Protein AF-A0A535R1E7-F1 (afdb_monomer)

Secondary structure (DSSP, 8-state):
--PPPP------TT---------TTSTT-S-------EEEEE--TTSSSGGGGHHHHHHHHHHH--SEEEEES--EETTEEHHHHHHSTT-TT--PPP---

Solvent-accessible surface area (backbone atoms only — not comparable to full-atom values): 7021 Å² total; per-residue (Å²): 142,82,81,85,78,82,92,69,87,79,79,65,93,79,73,74,75,79,78,79,79,83,43,82,92,48,77,78,60,81,89,72,94,80,86,85,44,75,44,77,44,76,64,51,41,85,51,82,75,37,79,75,45,49,58,60,51,48,47,51,48,62,75,64,62,55,79,42,79,47,71,36,57,57,43,75,54,99,93,48,38,51,68,55,57,69,68,42,88,74,42,96,67,67,70,75,79,81,84,78,133

pLDDT: mean 75.73, std 21.71, range [32.62, 97.94]

Radius of gyration: 23.03 Å; Cα contacts (8 Å, |Δi|>4): 64; chains: 1; bounding box: 49×61×37 Å

Mean predicted aligned error: 14.31 Å

Structure (mmCIF, N/CA/C/O backbone):
data_AF-A0A535R1E7-F1
#
_entry.id   AF-A0A535R1E7-F1
#
loop_
_atom_site.group_PDB
_atom_site.id
_atom_site.type_symbol
_atom_site.label_atom_id
_atom_site.label_alt_id
_atom_site.label_comp_id
_atom_site.label_asym_id
_atom_site.label_entity_id
_atom_site.label_seq_id
_atom_site.pdbx_PDB_ins_code
_atom_site.Cartn_x
_atom_site.Cartn_y
_atom_site.Cartn_z
_atom_site.occupancy
_atom_site.B_iso_or_equiv
_atom_site.auth_seq_id
_atom_site.auth_comp_id
_atom_site.auth_asym_id
_atom_site.auth_atom_id
_atom_site.pdbx_PDB_model_num
ATOM 1 N N . MET A 1 1 ? -32.749 -48.484 0.334 1.00 39.84 1 MET A N 1
ATOM 2 C CA . MET A 1 1 ? -31.669 -49.377 0.805 1.00 39.84 1 MET A CA 1
ATOM 3 C C . MET A 1 1 ? -30.452 -49.091 -0.061 1.00 39.84 1 MET A C 1
ATOM 5 O O . MET A 1 1 ? -30.547 -49.306 -1.260 1.00 39.84 1 MET A O 1
ATOM 9 N N . GLY A 1 2 ? -29.389 -48.511 0.508 1.00 35.25 2 GLY A N 1
ATOM 10 C CA . GLY A 1 2 ? -28.143 -48.207 -0.210 1.00 35.25 2 GLY A CA 1
ATOM 11 C C . GLY A 1 2 ? -27.548 -46.839 0.136 1.00 35.25 2 GLY A C 1
ATOM 12 O O . GLY A 1 2 ? -27.678 -45.902 -0.642 1.00 35.25 2 GLY A O 1
ATOM 13 N N . THR A 1 3 ? -26.905 -46.712 1.297 1.00 40.31 3 THR A N 1
ATOM 14 C CA . THR A 1 3 ? -25.930 -45.648 1.575 1.00 40.31 3 THR A CA 1
ATOM 15 C C . THR A 1 3 ? -24.578 -46.093 1.016 1.00 40.31 3 THR A C 1
ATOM 17 O O . THR A 1 3 ? -24.048 -47.123 1.427 1.00 40.31 3 THR A O 1
ATOM 20 N N . LEU A 1 4 ? -24.030 -45.346 0.055 1.00 41.97 4 LEU A N 1
ATOM 21 C CA . LEU A 1 4 ? -22.664 -45.553 -0.429 1.00 41.97 4 LEU A CA 1
ATOM 22 C C . LEU A 1 4 ? -21.686 -45.062 0.646 1.00 41.97 4 LEU A C 1
ATOM 24 O O . LEU A 1 4 ? -21.690 -43.888 1.013 1.00 41.97 4 LEU A O 1
ATOM 28 N N . GLY A 1 5 ? -20.901 -45.998 1.182 1.00 37.28 5 GLY A N 1
ATOM 29 C CA . GLY A 1 5 ? -19.895 -45.760 2.210 1.00 37.28 5 GLY A CA 1
ATOM 30 C C . GLY A 1 5 ? -18.732 -44.916 1.693 1.00 37.28 5 GLY A C 1
ATOM 31 O O . GLY A 1 5 ? -18.156 -45.203 0.645 1.00 37.28 5 GLY A O 1
ATOM 32 N N . GLY A 1 6 ? -18.387 -43.877 2.455 1.00 44.72 6 GLY A N 1
ATOM 33 C CA . GLY A 1 6 ? -17.177 -43.092 2.256 1.00 44.72 6 GLY A CA 1
ATOM 34 C C . GLY A 1 6 ? -15.937 -43.916 2.600 1.00 44.72 6 GLY A C 1
ATOM 35 O O . GLY A 1 6 ? -15.788 -44.401 3.718 1.00 44.72 6 GLY A O 1
ATOM 36 N N . PHE A 1 7 ? -15.056 -44.057 1.615 1.00 48.62 7 PHE A N 1
ATOM 37 C CA . PHE A 1 7 ? -13.707 -44.598 1.728 1.00 48.62 7 PHE A CA 1
ATOM 38 C C . PHE A 1 7 ? -12.799 -43.554 2.393 1.00 48.62 7 PHE A C 1
ATOM 40 O O . PHE A 1 7 ? -12.231 -42.708 1.713 1.00 48.62 7 PHE A O 1
ATOM 47 N N . TRP A 1 8 ? -12.695 -43.581 3.722 1.00 46.97 8 TRP A N 1
ATOM 48 C CA . TRP A 1 8 ? -11.626 -42.892 4.453 1.00 46.97 8 TRP A CA 1
ATOM 49 C C . TRP A 1 8 ? -11.174 -43.765 5.628 1.00 46.97 8 TRP A C 1
ATOM 51 O O . TRP A 1 8 ? -12.016 -44.127 6.453 1.00 46.97 8 TRP A O 1
ATOM 61 N N . PRO A 1 9 ? -9.882 -44.130 5.713 1.00 50.91 9 PRO A N 1
ATOM 62 C CA . PRO A 1 9 ? -9.361 -44.877 6.847 1.00 50.91 9 PRO A CA 1
ATOM 63 C C . PRO A 1 9 ? -9.283 -43.960 8.075 1.00 50.91 9 PRO A C 1
ATOM 65 O O . PRO A 1 9 ? -8.786 -42.840 7.989 1.00 50.91 9 PRO A O 1
ATOM 68 N N . ASP A 1 10 ? -9.837 -44.449 9.184 1.00 58.03 10 ASP A N 1
ATOM 69 C CA . ASP A 1 10 ? -9.676 -44.010 10.574 1.00 58.03 10 ASP A CA 1
ATOM 70 C C . ASP A 1 10 ? -9.381 -42.522 10.807 1.00 58.03 10 ASP A C 1
ATOM 72 O O . ASP A 1 10 ? -8.246 -42.074 10.977 1.00 58.03 10 ASP A O 1
ATOM 76 N N . LYS A 1 11 ? -10.466 -41.754 10.928 1.00 50.66 11 LYS A N 1
ATOM 77 C CA . LYS A 1 11 ? -10.444 -40.431 11.550 1.00 50.66 11 LYS A CA 1
ATOM 78 C C . LYS A 1 11 ? -9.989 -40.579 13.014 1.00 50.66 11 LYS A C 1
ATOM 80 O O . LYS A 1 11 ? -10.671 -41.276 13.769 1.00 50.66 11 LYS A O 1
ATOM 85 N N . PRO A 1 12 ? -8.899 -39.924 13.455 1.00 50.09 12 PRO A N 1
ATOM 86 C CA . PRO A 1 12 ? -8.457 -40.015 14.841 1.00 50.09 12 PRO A CA 1
ATOM 87 C C . PRO A 1 12 ? -9.563 -39.519 15.793 1.00 50.09 12 PRO A C 1
ATOM 89 O O . PRO A 1 12 ? -10.207 -38.497 15.512 1.00 50.09 12 PRO A O 1
ATOM 92 N N . PRO A 1 13 ? -9.820 -40.222 16.914 1.00 45.75 13 PRO A N 1
ATOM 93 C CA . PRO A 1 13 ? -10.813 -39.796 17.890 1.00 45.75 13 PRO A CA 1
ATOM 94 C C . PRO A 1 13 ? -10.369 -38.460 18.498 1.00 45.75 13 PRO A C 1
ATOM 96 O O . PRO A 1 13 ? -9.372 -38.388 19.208 1.00 45.75 13 PRO A O 1
ATOM 99 N N . GLY A 1 14 ? -11.094 -37.387 18.173 1.00 50.34 14 GLY A N 1
ATOM 100 C CA . GLY A 1 14 ? -10.820 -36.032 18.669 1.00 50.34 14 GLY A CA 1
ATOM 101 C C . GLY A 1 14 ? -10.972 -34.922 17.631 1.00 50.34 14 GLY A C 1
ATOM 102 O O . GLY A 1 14 ? -11.147 -33.766 18.003 1.00 50.34 14 GLY A O 1
ATOM 103 N N . SER A 1 15 ? -10.987 -35.234 16.332 1.00 53.41 15 SER A N 1
ATOM 104 C CA . SER A 1 15 ? -11.207 -34.208 15.306 1.00 53.41 15 SER A CA 1
ATOM 105 C C . SER A 1 15 ? -12.697 -33.885 15.169 1.00 53.41 15 SER A C 1
ATOM 107 O O . SER A 1 15 ? -13.392 -34.427 14.304 1.00 53.41 15 SER A O 1
ATOM 109 N N . GLN A 1 16 ? -13.226 -32.991 16.004 1.00 53.22 16 GLN A N 1
ATOM 110 C CA . GLN A 1 16 ? -14.484 -32.334 15.658 1.00 53.22 16 GLN A CA 1
ATOM 111 C C . GLN A 1 16 ? -14.240 -31.518 14.388 1.00 53.22 16 GLN A C 1
ATOM 113 O O . GLN A 1 16 ? -13.473 -30.560 14.382 1.00 53.22 16 GLN A O 1
ATOM 118 N N . ALA A 1 17 ? -14.851 -31.947 13.284 1.00 53.91 17 ALA A N 1
ATOM 119 C CA . ALA A 1 17 ? -14.961 -31.085 12.12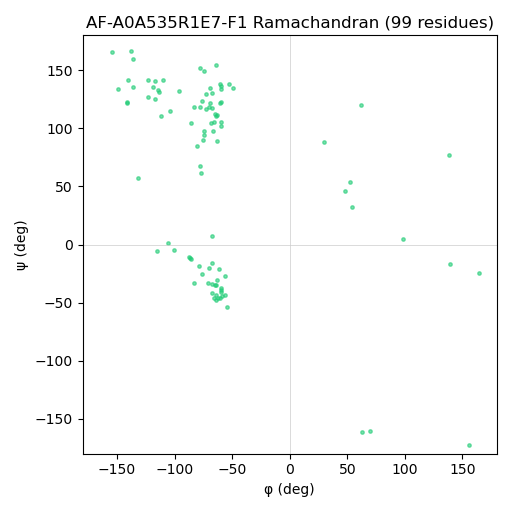4 1.00 53.91 17 ALA A CA 1
ATOM 120 C C . ALA A 1 17 ? -15.921 -29.980 12.557 1.00 53.91 17 ALA A C 1
ATOM 122 O O . ALA A 1 17 ? -17.112 -30.243 12.719 1.00 53.91 17 ALA A O 1
ATOM 123 N N . VAL A 1 18 ? -15.393 -28.790 12.843 1.00 62.38 18 VAL A N 1
ATOM 124 C CA . VAL A 1 18 ? -16.228 -27.613 13.066 1.00 62.38 18 VAL A CA 1
ATOM 125 C C . VAL A 1 18 ? -17.005 -27.419 11.770 1.00 62.38 18 VAL A C 1
ATOM 127 O O . VAL A 1 18 ? -16.431 -27.067 10.742 1.00 62.38 18 VAL A O 1
ATOM 130 N N . ALA A 1 19 ? -18.294 -27.753 11.790 1.00 60.59 19 ALA A N 1
ATOM 131 C CA . ALA A 1 19 ? -19.184 -27.469 10.681 1.00 60.59 19 ALA A CA 1
ATOM 132 C C . ALA A 1 19 ? -19.303 -25.947 10.599 1.00 60.59 19 ALA A C 1
ATOM 134 O O . ALA A 1 19 ? -20.026 -25.328 11.376 1.00 60.59 19 ALA A O 1
ATOM 135 N N . VAL A 1 20 ? -18.532 -25.331 9.705 1.00 61.75 20 VAL A N 1
ATOM 136 C CA . VAL A 1 20 ? -18.628 -23.897 9.450 1.00 61.75 20 VAL A CA 1
ATOM 137 C C . VAL A 1 20 ? -19.911 -23.687 8.647 1.00 61.75 20 VAL A C 1
ATOM 139 O O . VAL A 1 20 ? -19.927 -23.876 7.432 1.00 61.75 20 VAL A O 1
ATOM 142 N N . SER A 1 21 ? -21.025 -23.376 9.313 1.00 70.69 21 SER A N 1
ATOM 143 C CA . SER A 1 21 ? -22.237 -22.956 8.610 1.00 70.69 21 SER A CA 1
ATOM 144 C C . SER A 1 21 ? -22.019 -21.527 8.123 1.00 70.69 21 SER A C 1
ATOM 146 O O . SER A 1 21 ? -22.143 -20.574 8.889 1.00 70.69 21 SER A O 1
ATOM 148 N N . PHE A 1 22 ? -21.638 -21.378 6.858 1.00 72.81 22 PHE A N 1
ATOM 149 C CA . PHE A 1 22 ? -21.539 -20.074 6.218 1.00 72.81 22 PHE A CA 1
ATOM 150 C C . PHE A 1 22 ? -22.941 -19.458 6.110 1.00 72.81 22 PHE A C 1
ATOM 152 O O . PHE A 1 22 ? -23.754 -19.884 5.288 1.00 72.81 22 PHE A O 1
ATOM 159 N N . ASN A 1 23 ? -23.239 -18.472 6.958 1.00 78.81 23 ASN A N 1
ATOM 160 C CA . ASN A 1 23 ? -24.403 -17.613 6.787 1.00 78.81 23 ASN A CA 1
ATOM 161 C C . ASN A 1 23 ? -24.018 -16.468 5.846 1.00 78.81 23 ASN A C 1
ATOM 163 O O . ASN A 1 23 ? -23.341 -15.528 6.245 1.00 78.81 23 ASN A O 1
ATOM 167 N N . GLN A 1 24 ? -24.471 -16.526 4.597 1.00 82.25 24 GLN A N 1
ATOM 168 C CA . GLN A 1 24 ? -24.182 -15.491 3.597 1.00 82.25 24 GLN A CA 1
ATOM 169 C C . GLN A 1 24 ? -24.710 -14.092 3.964 1.00 82.25 24 GLN A C 1
ATOM 171 O O . GLN A 1 24 ? -24.222 -13.104 3.423 1.00 82.25 24 GLN A O 1
ATOM 176 N N . TYR A 1 25 ? -25.705 -14.000 4.855 1.00 80.00 25 TYR A N 1
ATOM 177 C CA . TYR A 1 25 ? -26.246 -12.727 5.346 1.00 80.00 25 TYR A CA 1
ATOM 178 C C . TYR A 1 25 ? -25.484 -12.189 6.566 1.00 80.00 25 TYR A C 1
ATOM 180 O O . TYR A 1 25 ? -25.652 -11.028 6.925 1.00 80.00 25 TYR A O 1
ATOM 188 N N . GLU A 1 26 ? -24.612 -13.008 7.159 1.00 80.38 26 GLU A N 1
ATOM 189 C CA . GLU A 1 26 ? -23.683 -12.637 8.231 1.00 80.38 26 GLU A CA 1
ATOM 190 C C . GLU A 1 26 ? -22.269 -13.151 7.890 1.00 80.38 26 GLU A C 1
ATOM 192 O O . GLU A 1 26 ? -21.679 -13.930 8.644 1.00 80.38 26 GLU A O 1
ATOM 197 N N . PRO A 1 27 ? -21.699 -12.752 6.734 1.00 81.69 27 PRO A N 1
ATOM 198 C CA . PRO A 1 27 ? -20.491 -13.378 6.188 1.00 81.69 27 PRO A CA 1
ATOM 199 C C . PRO A 1 27 ? -19.240 -13.129 7.042 1.00 81.69 27 PRO A C 1
ATOM 201 O O . PRO A 1 27 ? -18.233 -13.814 6.878 1.00 81.69 27 PRO A O 1
ATOM 204 N N . TYR A 1 28 ? -19.307 -12.153 7.948 1.00 79.81 28 TYR A N 1
ATOM 205 C CA . TYR A 1 28 ? -18.209 -11.728 8.813 1.00 79.81 28 TYR A CA 1
ATOM 206 C C . TYR A 1 28 ? -18.315 -12.291 10.241 1.00 79.81 28 TYR A C 1
ATOM 208 O O . TYR A 1 28 ? -17.404 -12.086 11.039 1.00 79.81 28 TYR A O 1
ATOM 216 N N . GLY A 1 29 ? -19.399 -13.008 10.573 1.00 84.00 29 GLY A N 1
ATOM 217 C CA . GLY A 1 29 ? -19.684 -13.437 11.944 1.00 84.00 29 GLY A CA 1
ATOM 218 C C . GLY A 1 29 ? -20.058 -12.271 12.878 1.00 84.00 29 GLY A C 1
ATOM 219 O O . GLY A 1 29 ? -20.476 -11.211 12.405 1.00 84.00 29 GLY A O 1
ATOM 220 N N . PRO A 1 30 ? -19.954 -12.455 14.209 1.00 83.38 30 PRO A N 1
ATOM 221 C CA . PRO A 1 30 ? -20.245 -11.404 15.184 1.00 83.38 30 PRO A CA 1
ATOM 222 C C . PRO A 1 30 ? -19.347 -10.173 14.994 1.00 83.38 30 PRO A C 1
ATOM 224 O O . PRO A 1 30 ? -18.129 -10.303 14.879 1.00 83.3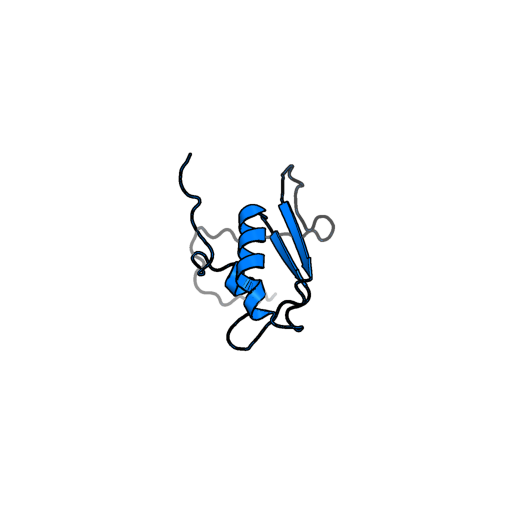8 30 PRO A O 1
ATOM 227 N N . VAL A 1 31 ? -19.940 -8.976 15.012 1.00 86.31 31 VAL A N 1
ATOM 228 C CA . VAL A 1 31 ? -19.191 -7.711 14.951 1.00 86.31 31 VAL A CA 1
ATOM 229 C C . VAL A 1 31 ? -18.411 -7.510 16.248 1.00 86.31 31 VAL A C 1
ATOM 231 O O . VAL A 1 31 ? -18.949 -7.693 17.341 1.00 86.31 31 VAL A O 1
ATOM 234 N N . VAL A 1 32 ? -17.147 -7.112 16.117 1.00 89.75 32 VAL A N 1
ATOM 235 C CA . VAL A 1 32 ? -16.268 -6.767 17.236 1.00 89.75 32 VAL A CA 1
ATOM 236 C C . VAL A 1 32 ? -15.862 -5.302 17.141 1.00 89.75 32 VAL A C 1
ATOM 238 O O . VAL A 1 32 ? -15.578 -4.801 16.054 1.00 89.75 32 VAL A O 1
ATOM 241 N N . GLU A 1 33 ? -15.804 -4.626 18.284 1.00 93.88 33 GLU A N 1
ATOM 242 C CA . GLU A 1 33 ? -15.223 -3.287 18.368 1.00 93.88 33 GLU A CA 1
ATOM 243 C C . GLU A 1 33 ? -13.697 -3.398 18.319 1.00 93.88 33 GLU A C 1
ATOM 245 O O . GLU A 1 33 ? -13.089 -4.112 19.120 1.00 93.88 33 GLU A O 1
ATOM 250 N N . SER A 1 34 ? -13.075 -2.715 17.360 1.00 92.44 34 SER A N 1
ATOM 251 C CA . SER A 1 34 ? -11.629 -2.739 17.143 1.00 92.44 34 SER A CA 1
ATOM 252 C C . SER A 1 34 ? -11.160 -1.461 16.445 1.00 92.44 34 SER A C 1
ATOM 254 O O . SER A 1 34 ? -11.964 -0.716 15.885 1.00 92.44 34 SER A O 1
ATOM 256 N N . THR A 1 35 ? -9.849 -1.223 16.451 1.00 95.12 35 THR A N 1
ATOM 257 C CA . THR A 1 35 ? -9.205 -0.111 15.741 1.00 95.12 35 THR A CA 1
ATOM 258 C C . THR A 1 35 ? -8.235 -0.670 14.713 1.00 95.12 35 THR A C 1
ATOM 260 O O . THR A 1 35 ? -7.463 -1.571 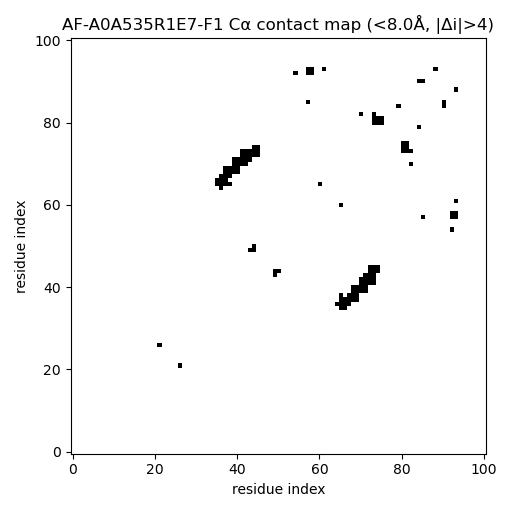15.025 1.00 95.12 35 THR A O 1
ATOM 263 N N . MET A 1 36 ? -8.256 -0.112 13.503 1.00 95.81 36 MET A N 1
ATOM 264 C CA . MET A 1 36 ? -7.374 -0.511 12.411 1.00 95.81 36 MET A CA 1
ATOM 265 C C . MET A 1 36 ? -6.894 0.715 11.635 1.00 95.81 36 MET A C 1
ATOM 267 O O . MET A 1 36 ? -7.669 1.642 11.385 1.00 95.81 36 MET A O 1
ATOM 271 N N . ARG A 1 37 ? -5.629 0.714 11.215 1.00 97.12 37 ARG A N 1
ATOM 272 C CA . ARG A 1 37 ? -5.052 1.697 10.301 1.00 97.12 37 ARG A CA 1
ATOM 273 C C . ARG A 1 37 ? -4.898 1.085 8.915 1.00 97.12 37 ARG A C 1
ATOM 275 O O . ARG A 1 37 ? -4.108 0.169 8.705 1.00 97.12 37 ARG A O 1
ATOM 282 N N 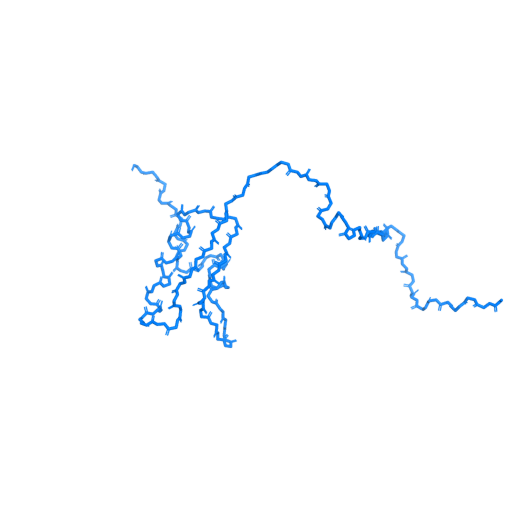. ILE A 1 38 ? -5.639 1.637 7.960 1.00 97.06 38 ILE A N 1
ATOM 283 C CA . ILE A 1 38 ? -5.643 1.187 6.568 1.00 97.06 38 ILE A CA 1
ATOM 284 C C . ILE A 1 38 ? -5.048 2.285 5.696 1.00 97.06 38 ILE A C 1
ATOM 286 O O . ILE A 1 38 ? -5.458 3.443 5.784 1.00 97.06 38 ILE A O 1
ATOM 290 N N . ILE A 1 39 ? -4.108 1.915 4.830 1.00 97.94 39 ILE A N 1
ATOM 291 C CA . ILE A 1 39 ? -3.574 2.798 3.794 1.00 97.94 39 ILE A CA 1
ATOM 292 C C . ILE A 1 39 ? -3.962 2.252 2.426 1.00 97.94 39 ILE A C 1
ATOM 294 O O . ILE A 1 39 ? -3.769 1.076 2.134 1.00 97.94 39 ILE A O 1
ATOM 298 N N . THR A 1 40 ? -4.462 3.134 1.565 1.00 97.38 40 THR A N 1
ATOM 299 C CA . THR A 1 40 ? -4.552 2.896 0.124 1.00 97.38 40 THR A CA 1
ATOM 300 C C . THR A 1 40 ? -3.688 3.926 -0.585 1.00 97.38 40 THR A C 1
ATOM 302 O O . THR A 1 40 ? -3.856 5.126 -0.363 1.00 97.38 40 THR A O 1
ATOM 305 N N . TRP A 1 41 ? -2.749 3.481 -1.417 1.00 97.00 41 TRP A N 1
ATOM 306 C CA . TRP A 1 41 ? -1.794 4.378 -2.063 1.00 97.00 41 TRP A CA 1
ATOM 307 C C . TRP A 1 41 ? -1.511 3.964 -3.505 1.00 97.00 41 TRP A C 1
ATOM 309 O O . TRP A 1 41 ? -1.042 2.861 -3.772 1.00 97.00 41 TRP A O 1
ATOM 319 N N . ASN A 1 42 ? -1.776 4.872 -4.445 1.00 95.19 42 ASN A N 1
ATOM 320 C CA . ASN A 1 42 ? -1.259 4.762 -5.802 1.00 95.19 42 ASN A CA 1
ATOM 321 C C . ASN A 1 42 ? 0.215 5.199 -5.852 1.00 95.19 42 ASN A C 1
ATOM 323 O O . ASN A 1 42 ? 0.525 6.355 -5.562 1.00 95.19 42 ASN A O 1
ATOM 327 N N . VAL A 1 43 ? 1.102 4.278 -6.230 1.00 93.88 43 VAL A N 1
ATOM 328 C CA . VAL A 1 43 ? 2.562 4.456 -6.174 1.00 93.88 43 VAL A CA 1
ATOM 329 C C . VAL A 1 43 ? 3.213 4.677 -7.541 1.00 93.88 43 VAL A C 1
ATOM 331 O O . VAL A 1 43 ? 4.428 4.863 -7.612 1.00 93.88 43 VAL A O 1
ATOM 334 N N . TRP A 1 44 ? 2.440 4.712 -8.632 1.00 91.62 44 TRP A N 1
ATOM 335 C CA . TRP A 1 44 ? 2.945 4.937 -9.998 1.00 91.62 44 TRP A CA 1
ATOM 336 C C . TRP A 1 44 ? 4.159 4.057 -10.358 1.00 91.62 44 TRP A C 1
ATOM 338 O O . TRP A 1 44 ? 5.154 4.550 -10.894 1.00 91.62 44 TRP A O 1
ATOM 348 N N . GLY A 1 45 ? 4.117 2.761 -10.060 1.00 83.00 45 GLY A N 1
ATOM 349 C CA . GLY A 1 45 ? 5.209 1.792 -10.241 1.00 83.00 45 GLY A CA 1
ATOM 350 C C . GLY A 1 45 ? 5.579 1.478 -11.696 1.00 83.00 45 GLY A C 1
ATOM 351 O O . GLY A 1 45 ? 6.365 0.575 -11.951 1.00 83.00 45 GLY A O 1
ATOM 352 N N . ARG A 1 46 ? 5.009 2.203 -12.665 1.00 76.81 46 ARG A N 1
ATOM 353 C CA . ARG A 1 46 ? 5.306 2.091 -14.102 1.00 76.81 46 ARG A CA 1
ATOM 354 C C . ARG A 1 46 ? 5.948 3.341 -14.702 1.00 76.81 46 ARG A C 1
ATOM 356 O O . ARG A 1 46 ? 6.309 3.324 -15.876 1.00 76.81 46 ARG A O 1
ATOM 363 N N . TYR A 1 47 ? 6.068 4.424 -13.933 1.00 74.06 47 TYR A N 1
ATOM 364 C CA . TYR A 1 47 ? 6.484 5.728 -14.448 1.00 74.06 47 TYR A CA 1
ATOM 365 C C . TYR A 1 47 ? 7.716 6.277 -13.729 1.00 74.06 47 TYR A C 1
ATOM 367 O O . TYR A 1 47 ? 7.840 6.205 -12.504 1.00 74.06 47 TYR A O 1
ATOM 375 N N . GLY A 1 48 ? 8.598 6.908 -14.507 1.00 79.50 48 GLY A N 1
ATOM 376 C CA . GLY A 1 48 ? 9.825 7.520 -13.999 1.00 79.50 48 GLY A CA 1
ATOM 377 C C . GLY A 1 48 ? 10.781 6.503 -13.371 1.00 79.50 48 GLY A C 1
ATOM 378 O O . GLY A 1 48 ? 10.672 5.304 -13.608 1.00 79.50 48 GLY A O 1
ATOM 379 N N . ALA A 1 49 ? 11.712 6.997 -12.554 1.00 80.94 49 ALA A N 1
ATOM 380 C CA . ALA A 1 49 ? 12.621 6.167 -11.766 1.00 80.94 49 ALA A CA 1
ATOM 381 C C . ALA A 1 49 ? 11.893 5.602 -10.533 1.00 80.94 49 ALA A C 1
ATOM 383 O O . ALA A 1 49 ? 12.114 6.037 -9.401 1.00 80.94 49 ALA A O 1
ATOM 384 N N . 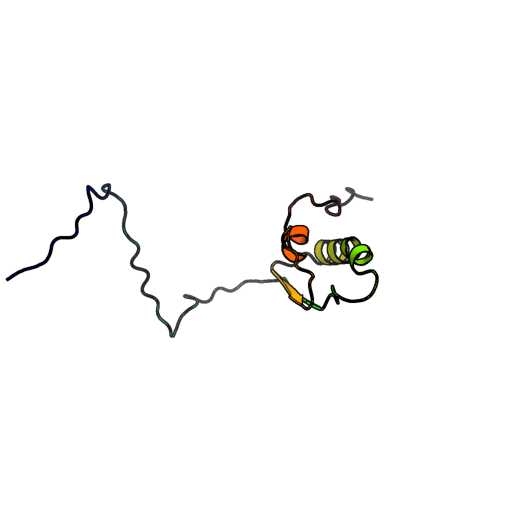TRP A 1 50 ? 10.930 4.711 -10.761 1.00 82.12 50 TRP A N 1
ATOM 385 C CA . TRP A 1 50 ? 10.090 4.137 -9.710 1.00 82.12 50 TRP A CA 1
ATOM 386 C C . TRP A 1 50 ? 10.905 3.315 -8.708 1.00 82.12 50 TRP A C 1
ATOM 388 O O . TRP A 1 50 ? 10.592 3.333 -7.521 1.00 82.12 50 TRP A O 1
ATOM 398 N N . GLU A 1 51 ? 11.996 2.695 -9.150 1.00 83.31 51 GLU A N 1
ATOM 399 C CA . GLU A 1 51 ? 12.915 1.912 -8.325 1.00 83.31 51 GLU A CA 1
ATOM 400 C C . GLU A 1 51 ? 13.522 2.770 -7.208 1.00 83.31 51 GLU A C 1
ATOM 402 O O . GLU A 1 51 ? 13.654 2.329 -6.070 1.00 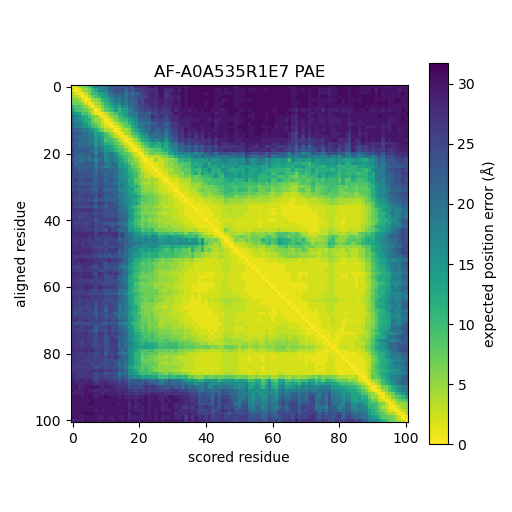83.31 51 GLU A O 1
ATOM 407 N N . GLN A 1 52 ? 13.822 4.041 -7.504 1.00 87.75 52 GLN A N 1
ATOM 408 C CA . GLN A 1 52 ? 14.392 4.982 -6.532 1.00 87.75 52 GLN A CA 1
ATOM 409 C C . GLN A 1 52 ? 13.387 5.387 -5.447 1.00 87.75 52 GLN A C 1
ATOM 411 O O . GLN A 1 52 ? 13.783 5.855 -4.383 1.00 87.75 52 GLN A O 1
ATOM 416 N N . ARG A 1 53 ? 12.083 5.222 -5.704 1.00 90.69 53 ARG A N 1
ATOM 417 C CA . ARG A 1 53 ? 11.018 5.579 -4.758 1.00 90.69 53 ARG A CA 1
ATOM 418 C C . ARG A 1 53 ? 10.719 4.470 -3.755 1.00 90.69 53 ARG A C 1
ATOM 420 O O . ARG A 1 53 ? 10.053 4.754 -2.765 1.00 90.69 53 ARG A O 1
ATOM 427 N N . GLN A 1 54 ? 11.219 3.252 -3.975 1.00 91.00 54 GLN A N 1
ATOM 428 C CA . GLN A 1 54 ? 10.941 2.098 -3.118 1.00 91.00 54 GLN A CA 1
ATOM 429 C C . GLN A 1 54 ? 11.277 2.378 -1.647 1.00 91.00 54 GLN A C 1
ATOM 431 O O . GLN A 1 54 ? 10.396 2.281 -0.798 1.00 91.00 54 GLN A O 1
ATOM 436 N N . ALA A 1 55 ? 12.505 2.823 -1.363 1.00 90.44 55 ALA A N 1
ATOM 437 C CA . ALA A 1 55 ? 12.944 3.105 0.004 1.00 90.44 55 ALA A CA 1
ATOM 438 C C . ALA A 1 55 ? 12.082 4.184 0.688 1.00 90.44 55 ALA A C 1
ATOM 440 O O . ALA A 1 55 ? 11.682 4.031 1.835 1.00 90.44 55 ALA A O 1
ATOM 441 N N . GLY A 1 56 ? 11.717 5.248 -0.038 1.00 92.94 56 GLY A N 1
ATOM 442 C CA . GLY A 1 56 ? 10.855 6.303 0.506 1.00 92.94 56 GLY A CA 1
ATOM 443 C C . GLY A 1 56 ? 9.423 5.831 0.786 1.00 92.94 56 GLY A C 1
ATOM 444 O O . GLY A 1 56 ? 8.801 6.278 1.746 1.00 92.94 56 GLY A O 1
ATOM 445 N N . ILE A 1 57 ? 8.891 4.915 -0.029 1.00 93.31 57 ILE A N 1
ATOM 446 C CA . ILE A 1 57 ? 7.587 4.288 0.222 1.00 93.31 57 ILE A CA 1
ATOM 447 C C . ILE A 1 57 ? 7.653 3.438 1.496 1.00 93.31 57 ILE A C 1
ATOM 449 O O . ILE A 1 57 ? 6.774 3.563 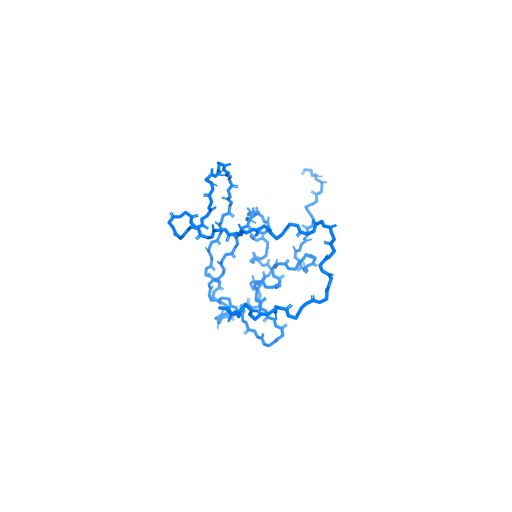2.347 1.00 93.31 57 ILE A O 1
ATOM 453 N N . GLU A 1 58 ? 8.698 2.625 1.657 1.00 93.50 58 GLU A N 1
ATOM 454 C CA . GLU A 1 58 ? 8.911 1.801 2.854 1.00 93.50 58 GLU A CA 1
ATOM 455 C C . GLU A 1 58 ? 9.045 2.650 4.122 1.00 93.50 58 GLU A C 1
ATOM 457 O O . GLU A 1 58 ? 8.366 2.373 5.108 1.00 93.50 58 GLU A O 1
ATOM 462 N N . GLU A 1 59 ? 9.832 3.729 4.088 1.00 94.19 59 GLU A N 1
ATOM 463 C CA . GLU A 1 59 ? 9.973 4.659 5.215 1.00 94.19 59 GLU A CA 1
ATOM 464 C C . GLU A 1 59 ? 8.633 5.286 5.620 1.00 94.19 59 GLU A C 1
ATOM 466 O O . GLU A 1 59 ? 8.300 5.345 6.806 1.00 94.19 59 GLU A O 1
ATOM 471 N N . VAL A 1 60 ? 7.830 5.725 4.644 1.00 95.50 60 VAL A N 1
ATOM 472 C CA . VAL A 1 60 ? 6.502 6.301 4.901 1.00 95.50 60 VAL A CA 1
ATOM 473 C C . VAL A 1 60 ? 5.563 5.265 5.516 1.00 95.50 60 VAL A C 1
ATOM 475 O O . VAL A 1 60 ? 4.854 5.580 6.473 1.00 95.50 60 VAL A O 1
ATOM 478 N N . LEU A 1 61 ? 5.553 4.033 5.002 1.00 95.69 61 LEU A N 1
ATOM 479 C CA . LEU A 1 61 ? 4.712 2.962 5.538 1.00 95.69 61 LEU A CA 1
ATOM 480 C C . LEU A 1 61 ? 5.161 2.553 6.946 1.00 95.69 61 LEU A C 1
ATOM 482 O O . LEU A 1 61 ? 4.316 2.419 7.829 1.00 95.69 61 LEU A O 1
ATOM 486 N N . ALA A 1 62 ? 6.467 2.445 7.194 1.00 94.25 62 ALA A N 1
ATOM 487 C CA . ALA A 1 62 ? 7.014 2.143 8.514 1.00 94.25 62 ALA A CA 1
ATOM 488 C C . ALA A 1 62 ? 6.658 3.232 9.537 1.00 94.25 62 ALA A C 1
ATOM 490 O O . ALA A 1 62 ? 6.181 2.926 10.630 1.00 94.25 62 ALA A O 1
ATOM 491 N N . ALA A 1 63 ? 6.814 4.508 9.170 1.00 95.75 63 ALA A N 1
ATOM 492 C CA . ALA A 1 63 ? 6.440 5.632 10.024 1.00 95.75 63 ALA A CA 1
ATOM 493 C C . ALA A 1 63 ? 4.925 5.702 10.272 1.00 95.75 63 ALA A C 1
ATOM 495 O O . ALA A 1 63 ? 4.480 6.096 11.352 1.00 95.75 63 ALA A O 1
ATOM 496 N N . ALA A 1 64 ? 4.117 5.324 9.279 1.00 96.06 64 ALA A N 1
ATOM 497 C CA . ALA A 1 64 ? 2.671 5.317 9.411 1.00 96.06 64 ALA A CA 1
ATOM 498 C C . ALA A 1 64 ? 2.147 4.133 10.237 1.00 96.06 64 ALA A C 1
ATOM 500 O O . ALA A 1 64 ? 1.061 4.266 10.794 1.00 96.06 64 ALA A O 1
ATOM 501 N N . GLY A 1 65 ? 2.864 3.011 10.324 1.00 95.25 65 GLY A N 1
ATOM 502 C CA . GLY A 1 65 ? 2.445 1.810 11.058 1.00 95.25 65 GLY A CA 1
ATOM 503 C C . GLY A 1 65 ? 1.040 1.291 10.695 1.00 95.25 65 GLY A C 1
ATOM 504 O O . GLY A 1 65 ? 0.200 1.196 11.590 1.00 95.25 65 GLY A O 1
ATOM 505 N N . PRO A 1 66 ? 0.725 1.039 9.408 1.00 96.81 66 PRO A N 1
ATOM 506 C CA . PRO A 1 66 ? -0.564 0.493 8.991 1.00 96.81 66 PRO A CA 1
ATOM 507 C C . PRO A 1 66 ? -0.699 -0.999 9.322 1.00 96.81 66 PRO A C 1
ATOM 509 O O . PRO A 1 66 ? 0.270 -1.749 9.247 1.00 96.81 66 PRO A O 1
ATOM 512 N N . ASP A 1 67 ? -1.929 -1.436 9.587 1.00 95.25 67 ASP A N 1
ATOM 513 C CA . ASP A 1 67 ? -2.273 -2.856 9.726 1.00 95.25 67 ASP A CA 1
ATOM 514 C C . ASP A 1 67 ? -2.528 -3.508 8.359 1.00 95.25 67 ASP A C 1
ATOM 516 O O . ASP A 1 67 ? -2.242 -4.684 8.153 1.00 95.25 67 ASP A O 1
ATOM 520 N N . VAL A 1 68 ? -3.075 -2.739 7.409 1.00 95.62 68 VAL A N 1
ATOM 521 C CA . VAL A 1 68 ? -3.311 -3.168 6.024 1.00 95.62 68 VAL A CA 1
ATOM 522 C C . VAL A 1 68 ? -2.897 -2.067 5.057 1.00 95.62 68 VAL A C 1
ATOM 524 O O . VAL A 1 68 ? -3.247 -0.896 5.224 1.00 95.62 68 VAL A O 1
ATOM 527 N N . VAL A 1 69 ? -2.188 -2.470 4.002 1.00 97.00 69 VAL A N 1
ATOM 528 C CA . VAL A 1 69 ? -1.763 -1.597 2.907 1.00 97.00 69 VAL A CA 1
ATOM 529 C C . VAL A 1 69 ? -2.281 -2.144 1.583 1.00 97.00 69 VAL A C 1
ATOM 531 O O . VAL A 1 69 ? -2.022 -3.291 1.227 1.00 97.00 69 VAL A O 1
ATOM 534 N N . CYS A 1 70 ? -2.968 -1.294 0.828 1.00 97.25 70 CYS A N 1
ATOM 535 C CA . CYS A 1 70 ? -3.407 -1.560 -0.535 1.00 97.25 70 CYS A CA 1
ATOM 536 C C . CYS A 1 70 ? -2.630 -0.656 -1.498 1.00 97.25 70 CYS A C 1
ATOM 538 O O . CYS A 1 70 ? -2.832 0.561 -1.510 1.00 97.25 70 CYS A O 1
ATOM 540 N N . LEU A 1 71 ? -1.747 -1.238 -2.313 1.00 95.81 71 LEU A N 1
ATOM 541 C CA . LEU A 1 71 ? -0.987 -0.491 -3.316 1.00 95.81 71 LEU A CA 1
ATOM 542 C C . LEU A 1 71 ? -1.659 -0.568 -4.684 1.00 95.81 71 LEU A C 1
ATOM 544 O O . LEU A 1 71 ? -2.018 -1.644 -5.158 1.00 95.81 71 LEU A O 1
ATOM 548 N N . VAL A 1 72 ? -1.801 0.587 -5.324 1.00 96.00 72 VAL A N 1
ATOM 549 C CA . VAL A 1 72 ? -2.336 0.729 -6.680 1.00 96.00 72 VAL A CA 1
ATOM 550 C C . VAL A 1 72 ? -1.209 1.145 -7.614 1.00 96.00 72 VAL A C 1
ATOM 552 O O . VAL A 1 72 ? -0.339 1.928 -7.239 1.00 96.00 72 VAL A O 1
ATOM 555 N N . GLU A 1 73 ? -1.223 0.602 -8.831 1.00 94.12 73 GLU A N 1
ATOM 556 C CA . GLU A 1 73 ? -0.119 0.736 -9.791 1.00 94.12 73 GLU A CA 1
ATOM 557 C C . GLU A 1 73 ? 1.233 0.303 -9.211 1.00 94.12 73 GLU A C 1
ATOM 559 O O . GLU A 1 73 ? 2.268 0.844 -9.585 1.00 94.12 73 GLU A O 1
ATOM 564 N N . SER A 1 74 ? 1.249 -0.677 -8.309 1.00 94.00 74 SER A N 1
ATOM 565 C CA . SER A 1 74 ? 2.489 -1.339 -7.918 1.00 94.00 74 SER A CA 1
ATOM 566 C C . SER A 1 74 ? 3.102 -2.094 -9.098 1.00 94.00 74 SER A C 1
ATOM 568 O O . SER A 1 74 ? 2.414 -2.509 -10.038 1.00 94.00 74 SER A O 1
ATOM 570 N N . TRP A 1 75 ? 4.419 -2.276 -9.055 1.00 91.62 75 TRP A N 1
ATOM 571 C CA . TRP A 1 75 ? 5.106 -3.154 -9.993 1.00 91.62 75 TRP A CA 1
ATOM 572 C C . TRP A 1 75 ? 4.920 -4.630 -9.599 1.00 91.62 75 TRP A C 1
ATOM 574 O O . TRP A 1 75 ? 4.735 -4.977 -8.429 1.00 91.62 75 TRP A O 1
ATOM 584 N N . SER A 1 76 ? 4.972 -5.502 -10.605 1.00 91.12 76 SER A N 1
ATOM 585 C CA . SER A 1 76 ? 4.960 -6.958 -10.467 1.00 91.12 76 SER A CA 1
ATOM 586 C C . SER A 1 76 ? 5.765 -7.563 -11.616 1.00 91.12 76 SER A C 1
ATOM 588 O O . SER A 1 76 ? 5.617 -7.141 -12.767 1.00 91.12 76 SER A O 1
ATOM 590 N N . ALA A 1 77 ? 6.626 -8.518 -11.285 1.00 87.62 77 ALA A N 1
ATOM 591 C CA . ALA A 1 77 ? 7.511 -9.239 -12.188 1.00 87.62 77 ALA A CA 1
ATOM 592 C C . ALA A 1 77 ? 7.518 -10.740 -11.821 1.00 87.62 77 ALA A C 1
ATOM 594 O O . ALA A 1 77 ? 7.027 -11.106 -10.751 1.00 87.62 77 ALA A O 1
ATOM 595 N N . PRO A 1 78 ? 8.044 -11.633 -12.677 1.00 90.56 78 PRO A N 1
ATOM 596 C CA . PRO A 1 78 ? 8.147 -13.060 -12.355 1.00 90.56 78 PRO A CA 1
ATOM 597 C C . PRO A 1 78 ? 8.921 -13.363 -11.063 1.00 90.56 78 PRO A C 1
ATOM 599 O O . PRO A 1 78 ? 8.676 -14.385 -10.430 1.00 90.56 78 PRO A O 1
ATOM 602 N N . GLU A 1 79 ? 9.849 -12.485 -10.682 1.00 88.75 79 GLU A N 1
ATOM 603 C CA . GLU A 1 79 ? 10.723 -12.631 -9.518 1.00 88.75 79 GLU A CA 1
ATOM 604 C C . GLU A 1 79 ? 10.095 -12.100 -8.221 1.00 88.75 79 GLU A C 1
ATOM 606 O O . GLU A 1 79 ? 10.634 -12.357 -7.147 1.00 88.75 79 GLU A O 1
ATOM 611 N N . GLY A 1 80 ? 8.977 -11.370 -8.310 1.00 89.50 80 GLY A N 1
ATOM 612 C CA . GLY A 1 80 ? 8.245 -10.867 -7.151 1.00 89.50 80 GLY A CA 1
ATOM 613 C C . GLY A 1 80 ? 7.399 -9.625 -7.434 1.00 89.50 80 GLY A C 1
ATOM 614 O O . GLY A 1 80 ? 7.248 -9.165 -8.571 1.00 89.50 80 GLY A O 1
ATOM 615 N N . SER A 1 81 ? 6.840 -9.047 -6.377 1.00 92.31 81 SER A N 1
ATOM 616 C CA . SER A 1 81 ? 6.015 -7.840 -6.455 1.00 92.31 81 SER A CA 1
ATOM 617 C C . SER A 1 81 ? 6.336 -6.817 -5.367 1.00 92.31 81 SER A C 1
ATOM 619 O O . SER A 1 81 ? 6.885 -7.136 -4.314 1.00 92.31 81 SER A O 1
ATOM 621 N N . GLN A 1 82 ? 5.958 -5.558 -5.602 1.00 92.56 82 GLN A N 1
ATOM 622 C CA . GLN A 1 82 ? 6.187 -4.485 -4.629 1.00 92.56 82 GLN A CA 1
ATOM 623 C C . GLN A 1 82 ? 5.592 -4.761 -3.240 1.00 92.56 82 GLN A C 1
ATOM 625 O O . GLN A 1 82 ? 6.274 -4.494 -2.250 1.00 92.56 82 GLN A O 1
ATOM 630 N N . PRO A 1 83 ? 4.353 -5.287 -3.123 1.00 94.25 83 PRO A N 1
ATOM 631 C CA . PRO A 1 83 ? 3.790 -5.628 -1.822 1.00 94.25 83 PRO A CA 1
ATOM 632 C C . PRO A 1 83 ? 4.556 -6.745 -1.109 1.00 94.25 83 PRO A C 1
ATOM 634 O O . PRO A 1 83 ? 4.664 -6.692 0.110 1.00 94.25 83 PRO A O 1
ATOM 637 N N . GLU A 1 84 ? 5.102 -7.723 -1.839 1.00 93.25 84 GLU A N 1
ATOM 638 C CA . GLU A 1 84 ? 5.918 -8.794 -1.248 1.00 93.25 84 GLU A CA 1
ATOM 639 C C . GLU A 1 84 ? 7.189 -8.219 -0.623 1.00 93.25 84 GLU A C 1
ATOM 641 O O . GLU A 1 84 ? 7.449 -8.471 0.548 1.00 93.25 84 GLU A O 1
ATOM 646 N N . VAL A 1 85 ? 7.911 -7.358 -1.350 1.00 91.81 85 VAL A N 1
ATOM 647 C CA . VAL A 1 85 ? 9.130 -6.702 -0.838 1.00 91.81 85 VAL A CA 1
ATOM 648 C C . VAL A 1 85 ? 8.847 -5.853 0.405 1.00 91.81 85 VAL A C 1
ATOM 650 O O . VAL A 1 85 ? 9.634 -5.856 1.346 1.00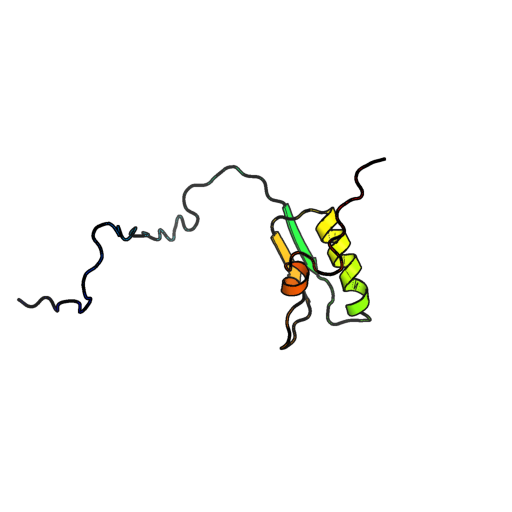 91.81 85 VAL A O 1
ATOM 653 N N . ILE A 1 86 ? 7.715 -5.145 0.434 1.00 92.50 86 ILE A N 1
ATOM 654 C CA . ILE A 1 86 ? 7.308 -4.320 1.585 1.00 92.50 86 ILE A CA 1
ATOM 655 C C . ILE A 1 86 ? 6.888 -5.185 2.782 1.00 92.50 86 ILE A C 1
ATOM 657 O O . ILE A 1 86 ? 7.079 -4.782 3.929 1.00 92.50 86 ILE A O 1
ATOM 661 N N . ALA A 1 87 ? 6.293 -6.352 2.531 1.00 90.81 87 ALA A N 1
ATOM 662 C CA . ALA A 1 87 ? 5.850 -7.269 3.574 1.00 90.81 87 ALA A CA 1
ATOM 663 C C . ALA A 1 87 ? 6.996 -8.106 4.168 1.00 90.81 87 ALA A C 1
ATOM 665 O O . ALA A 1 87 ? 6.828 -8.650 5.262 1.00 90.81 87 ALA A O 1
ATOM 666 N N . GLU A 1 88 ? 8.140 -8.229 3.481 1.00 84.44 88 GLU A N 1
ATOM 667 C CA . GLU A 1 88 ? 9.281 -9.001 3.972 1.00 84.44 88 GLU A CA 1
ATOM 668 C C . GLU A 1 88 ? 9.925 -8.356 5.217 1.00 84.44 88 GLU A C 1
ATOM 670 O O . GLU A 1 88 ? 10.472 -7.248 5.157 1.00 84.44 88 GLU A O 1
ATOM 675 N N . PRO A 1 89 ? 9.923 -9.052 6.370 1.00 59.69 89 PRO A N 1
ATOM 676 C CA . PRO A 1 89 ? 10.556 -8.544 7.575 1.00 59.69 89 PRO A CA 1
ATOM 677 C C . PRO A 1 89 ? 12.081 -8.548 7.407 1.00 59.69 89 PRO A C 1
ATOM 679 O O . PRO A 1 89 ? 12.693 -9.603 7.256 1.00 59.69 89 PRO A O 1
ATOM 682 N N . GLY A 1 90 ? 12.704 -7.369 7.476 1.00 58.81 90 GLY A N 1
ATOM 683 C CA . GLY A 1 90 ? 14.156 -7.218 7.320 1.00 58.81 90 GLY A CA 1
ATOM 684 C C . GLY A 1 90 ? 14.623 -6.784 5.929 1.00 58.81 90 GLY A C 1
ATOM 685 O O . GLY A 1 90 ? 15.836 -6.708 5.719 1.00 58.81 90 GLY A O 1
ATOM 686 N N . SER A 1 91 ? 13.707 -6.482 4.997 1.00 50.03 91 SER A N 1
ATOM 687 C CA . SER A 1 91 ? 14.049 -5.820 3.729 1.00 50.03 91 SER A CA 1
ATOM 688 C C . SER A 1 91 ? 14.862 -4.538 4.014 1.00 50.03 91 SER A C 1
ATOM 690 O O . SER A 1 91 ? 14.570 -3.859 5.009 1.00 50.03 91 SER A O 1
ATOM 692 N N . PRO A 1 92 ? 15.932 -4.230 3.247 1.00 44.91 92 PRO A N 1
ATOM 693 C CA . PRO A 1 92 ? 16.849 -3.123 3.531 1.00 44.91 92 PRO A CA 1
ATOM 694 C C . PRO A 1 92 ? 16.119 -1.772 3.463 1.00 44.91 92 PRO A C 1
ATOM 696 O O . PRO A 1 92 ? 16.056 -1.121 2.429 1.00 44.91 92 PRO A O 1
ATOM 699 N N . GLY A 1 93 ? 15.586 -1.383 4.619 1.00 49.78 93 GLY A N 1
ATOM 700 C CA . GLY A 1 93 ? 14.622 -0.305 4.834 1.00 49.78 93 GLY A CA 1
ATOM 701 C C . GLY A 1 93 ? 13.970 -0.407 6.222 1.00 49.78 93 GLY A C 1
ATOM 702 O O . GLY A 1 93 ? 13.613 0.607 6.818 1.00 49.78 93 GLY A O 1
ATOM 703 N N . SER A 1 94 ? 13.927 -1.608 6.827 1.00 41.88 94 SER A N 1
ATOM 704 C CA . SER A 1 94 ? 13.485 -1.818 8.216 1.00 41.88 94 SER A CA 1
ATOM 705 C C . SER A 1 94 ? 14.562 -1.408 9.241 1.00 41.88 94 SER A C 1
ATOM 707 O O . SER A 1 94 ? 15.089 -2.217 10.012 1.00 41.88 94 SER A O 1
ATOM 709 N N . GLY A 1 95 ? 14.943 -0.133 9.239 1.00 34.84 95 GLY A N 1
ATOM 710 C CA . GLY A 1 95 ? 15.726 0.454 10.317 1.00 34.84 95 GLY A CA 1
ATOM 711 C C . GLY A 1 95 ? 14.904 0.454 11.604 1.00 34.84 95 GLY A C 1
ATOM 712 O O . GLY A 1 95 ? 13.912 1.167 11.717 1.00 34.84 95 GLY A O 1
ATOM 713 N N . SER A 1 96 ? 15.321 -0.346 12.585 1.00 34.84 96 SER A N 1
ATOM 714 C CA . SER A 1 96 ? 14.899 -0.183 13.979 1.00 34.84 96 SER A CA 1
ATOM 715 C C . SER A 1 96 ? 15.089 1.290 14.388 1.00 34.84 96 SER A C 1
ATOM 717 O O . SER A 1 96 ? 16.142 1.855 14.065 1.00 34.84 96 SER A O 1
ATOM 719 N N . PRO A 1 97 ? 14.125 1.946 15.063 1.00 36.25 97 PRO A N 1
ATOM 720 C CA . PRO A 1 97 ? 14.305 3.332 15.473 1.00 36.25 97 PRO A CA 1
ATOM 721 C C . PRO A 1 97 ? 15.521 3.424 16.411 1.00 36.25 97 PRO A C 1
ATOM 723 O O . PRO A 1 97 ? 15.679 2.561 17.282 1.00 36.25 97 PRO A O 1
ATOM 726 N N . PRO A 1 98 ? 16.393 4.444 16.285 1.00 32.62 98 PRO A N 1
ATOM 727 C CA . PRO A 1 98 ? 17.413 4.666 17.293 1.00 32.62 98 PRO A CA 1
ATOM 728 C C . PRO A 1 98 ? 16.715 4.920 18.630 1.00 32.62 98 PRO A C 1
ATOM 730 O O . PRO A 1 98 ? 15.882 5.819 18.764 1.00 32.62 98 PRO A O 1
ATOM 733 N N . ALA A 1 99 ? 17.042 4.096 19.623 1.00 36.34 99 ALA A N 1
ATOM 734 C CA . ALA A 1 99 ? 16.630 4.304 20.996 1.00 36.34 99 ALA A CA 1
ATOM 735 C C . ALA A 1 99 ? 17.180 5.654 21.485 1.00 36.34 99 ALA A C 1
ATOM 737 O O . ALA A 1 99 ? 18.357 5.750 21.808 1.00 36.34 99 ALA A O 1
ATOM 738 N N . GLY A 1 100 ? 16.314 6.669 21.521 1.00 35.78 100 GLY A N 1
ATOM 739 C CA . GLY A 1 100 ? 16.429 7.889 22.322 1.00 35.78 100 GLY A CA 1
ATOM 740 C C . GLY A 1 100 ? 17.628 8.813 22.062 1.00 35.78 100 GLY A C 1
ATOM 741 O O . GLY A 1 100 ? 18.766 8.489 22.387 1.00 35.7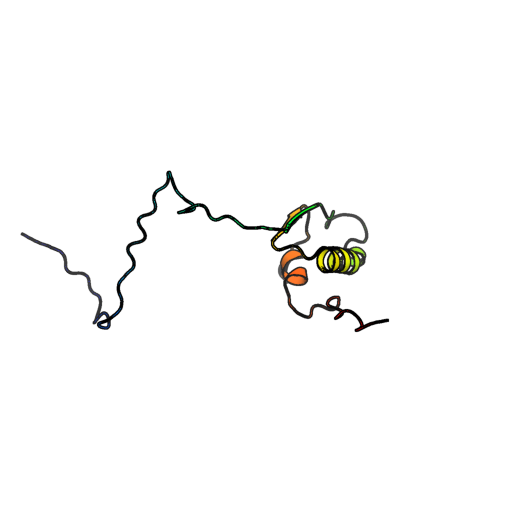8 100 GLY A O 1
ATOM 742 N N . ARG A 1 101 ? 17.331 10.059 21.680 1.00 33.56 101 ARG A N 1
ATOM 743 C CA . ARG A 1 101 ? 17.472 11.215 22.582 1.00 33.56 101 ARG A CA 1
ATOM 744 C C . ARG A 1 101 ? 16.644 12.392 22.087 1.00 33.56 101 ARG A C 1
ATOM 746 O O . ARG A 1 101 ? 16.685 12.648 20.868 1.00 33.56 101 ARG A O 1
#

Foldseek 3Di:
DDDDDDPDPDDDPPDDPPPPPCDVVQNPPDDDDDDFFEEEDEQLQPDDPSVVCLLVVLLVCVVSVGPYYHYHNWDADPVGTSVVLSPDPPRVNPDDPPPDD

Sequence (101 aa):
MGTLGGFWPDKPPGSQAVAVSFNQYEPYGPVVESTMRIITWNVWGRYGAWEQRQAGIEEVLAAAGPDVVCLVESWSAPEGSQPEVIAEPGSPGSGSPPAGR

Nearest PDB structures (foldseek):
  8eac-assembly1_A  TM=5.549E-01  e=3.767E+00  Thermus thermophilus HB8
  2kjq-assembly1_A  TM=2.353E-01  e=6.919E+00  Neisseria meningitidis serogroup B